Protein AF-A0A6B3FNE4-F1 (afdb_monomer_lite)

pLDDT: mean 86.07, std 10.3, range [51.59, 95.5]

Structure (mmCIF, N/CA/C/O backbone):
data_AF-A0A6B3FNE4-F1
#
_entry.id   AF-A0A6B3FNE4-F1
#
loop_
_atom_site.group_PDB
_atom_site.id
_atom_site.type_symbol
_atom_site.label_atom_id
_atom_site.label_alt_id
_atom_site.label_comp_id
_atom_site.label_asym_id
_atom_site.label_entity_id
_atom_site.label_seq_id
_atom_site.pdbx_PDB_ins_code
_atom_site.Cartn_x
_atom_site.Cartn_y
_atom_site.Cartn_z
_atom_site.occupancy
_atom_site.B_iso_or_equiv
_atom_site.auth_seq_id
_atom_site.auth_comp_id
_atom_site.auth_asym_id
_atom_site.auth_atom_id
_atom_site.pdbx_PDB_model_num
ATOM 1 N N . VAL A 1 1 ? 9.611 17.608 -5.342 1.00 78.19 1 VAL A N 1
ATOM 2 C CA . VAL A 1 1 ? 8.519 17.088 -6.202 1.00 78.19 1 VAL A CA 1
ATOM 3 C C . VAL A 1 1 ? 7.273 16.971 -5.335 1.00 78.19 1 VAL A C 1
ATOM 5 O O . VAL A 1 1 ? 7.442 16.580 -4.182 1.00 78.19 1 VAL A O 1
ATOM 8 N N . PRO A 1 2 ? 6.079 17.378 -5.802 1.00 90.06 2 PRO A N 1
ATOM 9 C CA . PRO A 1 2 ? 4.843 17.179 -5.045 1.00 90.06 2 PRO A CA 1
ATOM 10 C C . PRO A 1 2 ? 4.617 15.692 -4.753 1.00 90.06 2 PRO A C 1
ATOM 12 O O . PRO A 1 2 ? 4.985 14.838 -5.558 1.00 90.06 2 PRO A O 1
ATOM 15 N N . ARG A 1 3 ? 4.020 15.400 -3.596 1.00 89.06 3 ARG A N 1
ATOM 16 C CA . ARG A 1 3 ? 3.569 14.049 -3.255 1.00 89.06 3 ARG A CA 1
ATOM 17 C C . ARG A 1 3 ? 2.193 13.805 -3.862 1.00 89.06 3 ARG A C 1
ATOM 19 O O . ARG A 1 3 ? 1.363 14.713 -3.882 1.00 89.06 3 ARG A O 1
ATOM 26 N N . THR A 1 4 ? 1.963 12.595 -4.345 1.00 91.06 4 THR A N 1
ATOM 27 C CA . THR A 1 4 ? 0.702 12.146 -4.935 1.00 91.06 4 THR A CA 1
ATOM 28 C C . THR A 1 4 ? 0.118 10.997 -4.119 1.00 91.06 4 THR A C 1
ATOM 30 O O . THR A 1 4 ? 0.816 10.342 -3.347 1.00 91.06 4 THR A O 1
ATOM 33 N N . PHE A 1 5 ? -1.186 10.774 -4.264 1.00 89.56 5 PHE A N 1
ATOM 34 C CA . PHE A 1 5 ? -1.894 9.646 -3.666 1.00 89.56 5 PHE A CA 1
ATOM 35 C C . PHE A 1 5 ? -2.858 9.098 -4.715 1.00 89.56 5 PHE A C 1
ATOM 37 O O . PHE A 1 5 ? -3.877 9.725 -5.007 1.00 89.56 5 PHE A O 1
ATOM 44 N N . VAL A 1 6 ? -2.501 7.973 -5.333 1.00 91.88 6 VAL A N 1
ATOM 45 C CA . VAL A 1 6 ? -3.236 7.397 -6.468 1.00 91.88 6 VAL A CA 1
ATOM 46 C C . VAL A 1 6 ? -3.632 5.954 -6.150 1.00 91.88 6 VAL A C 1
ATOM 48 O O . VAL A 1 6 ? -2.884 5.022 -6.448 1.00 91.88 6 VAL A O 1
ATOM 51 N N . PRO A 1 7 ? -4.813 5.736 -5.547 1.00 92.38 7 PRO A N 1
ATOM 52 C CA . PRO A 1 7 ? -5.353 4.398 -5.356 1.00 92.38 7 PRO A CA 1
ATOM 53 C C . PRO A 1 7 ? -5.636 3.706 -6.690 1.00 92.38 7 PRO A C 1
ATOM 55 O O . PRO A 1 7 ? -6.170 4.323 -7.610 1.00 92.38 7 PRO A O 1
ATOM 58 N N . ASN A 1 8 ? -5.353 2.403 -6.758 1.00 93.62 8 ASN A N 1
ATOM 59 C CA . ASN A 1 8 ? -5.651 1.545 -7.913 1.00 93.62 8 ASN A CA 1
ATOM 60 C C . ASN A 1 8 ? -5.080 2.069 -9.248 1.00 93.62 8 ASN A C 1
ATOM 62 O O . ASN A 1 8 ? -5.836 2.222 -10.210 1.00 93.62 8 ASN A O 1
ATOM 66 N N . PRO A 1 9 ? -3.766 2.349 -9.340 1.00 92.38 9 PRO A N 1
ATOM 67 C CA . PRO A 1 9 ? -3.180 2.876 -10.564 1.00 92.38 9 PRO A CA 1
ATOM 68 C C . PRO A 1 9 ? -3.345 1.892 -11.730 1.00 92.38 9 PRO A C 1
ATOM 70 O O . PRO A 1 9 ? -3.280 0.672 -11.564 1.00 92.38 9 PRO A O 1
ATOM 73 N N . GLU A 1 10 ? -3.501 2.429 -12.940 1.00 92.56 10 GLU A N 1
ATOM 74 C CA . GLU A 1 10 ? -3.690 1.609 -14.143 1.00 92.56 10 GLU A CA 1
ATOM 75 C C . GLU A 1 10 ? -2.403 1.011 -14.715 1.00 92.56 10 GLU A C 1
ATOM 77 O O . GLU A 1 10 ? -2.459 0.158 -15.601 1.00 92.56 10 GLU A O 1
ATOM 82 N N . GLN A 1 11 ? -1.241 1.408 -14.210 1.00 91.06 11 GLN A N 1
ATOM 83 C CA . GLN A 1 11 ? 0.038 0.875 -14.670 1.00 91.06 11 GLN A CA 1
ATOM 84 C C . GLN A 1 11 ? 0.180 -0.633 -14.406 1.00 91.06 11 GLN A C 1
ATOM 86 O O . GLN A 1 11 ? -0.435 -1.186 -13.489 1.00 91.06 11 GLN A O 1
ATOM 91 N N . ASP A 1 12 ? 1.023 -1.293 -15.200 1.00 93.31 12 ASP A N 1
ATOM 92 C CA . ASP A 1 12 ? 1.411 -2.680 -14.958 1.00 93.31 12 ASP A CA 1
ATOM 93 C C . ASP A 1 12 ? 2.239 -2.764 -13.661 1.00 93.31 12 ASP A C 1
ATOM 95 O O . ASP A 1 12 ? 3.293 -2.125 -13.570 1.00 93.31 12 ASP A O 1
ATOM 99 N N . PRO A 1 13 ? 1.798 -3.521 -12.639 1.00 92.31 13 PRO A N 1
ATOM 100 C CA . PRO A 1 13 ? 2.559 -3.672 -11.405 1.00 92.31 13 PRO A CA 1
ATOM 101 C C . PRO A 1 13 ? 3.926 -4.338 -11.604 1.00 92.31 13 PRO A C 1
ATOM 103 O O . PRO A 1 13 ? 4.814 -4.082 -10.797 1.00 92.31 13 PRO A O 1
ATOM 106 N N . LEU A 1 14 ? 4.117 -5.148 -12.651 1.00 92.19 14 LEU A N 1
ATOM 107 C CA . LEU A 1 14 ? 5.394 -5.812 -12.939 1.00 92.19 14 LEU A CA 1
ATOM 108 C C . LEU A 1 14 ? 6.407 -4.893 -13.633 1.00 92.19 14 LEU A C 1
ATOM 110 O O . LEU A 1 14 ? 7.597 -5.196 -13.649 1.00 92.19 14 LEU A O 1
ATOM 114 N N . ALA A 1 15 ? 5.957 -3.755 -14.165 1.00 92.50 15 ALA A N 1
ATOM 115 C CA . ALA A 1 15 ? 6.824 -2.731 -14.744 1.00 92.50 15 ALA A CA 1
ATOM 116 C C . ALA A 1 15 ? 7.396 -1.759 -13.692 1.00 92.50 15 ALA A C 1
ATOM 118 O O . ALA A 1 15 ? 8.204 -0.891 -14.021 1.00 92.50 15 ALA A O 1
ATOM 119 N N . VAL A 1 16 ? 6.971 -1.870 -12.428 1.00 87.31 16 VAL A N 1
ATOM 120 C CA . VAL A 1 16 ? 7.407 -0.987 -11.340 1.00 87.31 16 VAL A CA 1
ATOM 121 C C . VAL A 1 16 ? 8.654 -1.560 -10.670 1.00 87.31 16 VAL A C 1
ATOM 123 O O . VAL A 1 16 ? 8.601 -2.627 -10.063 1.00 87.31 16 VAL A O 1
ATOM 126 N N . SER A 1 17 ? 9.762 -0.818 -10.715 1.00 85.56 17 SER A N 1
ATOM 127 C CA . SER A 1 17 ? 10.947 -1.117 -9.904 1.00 85.56 17 SER A CA 1
ATOM 128 C C . SER A 1 17 ? 10.819 -0.465 -8.528 1.00 85.56 17 SER A C 1
ATOM 130 O O . SER A 1 17 ? 10.747 0.759 -8.425 1.00 85.56 17 SER A O 1
ATOM 132 N N . ALA A 1 18 ? 10.787 -1.278 -7.473 1.00 80.50 18 ALA A N 1
ATOM 133 C CA . ALA A 1 18 ? 10.715 -0.829 -6.082 1.00 80.50 18 ALA A CA 1
ATOM 134 C C . ALA A 1 18 ? 12.102 -0.858 -5.407 1.00 80.50 18 ALA A C 1
ATOM 136 O O . ALA A 1 18 ? 12.269 -1.429 -4.329 1.00 80.50 18 ALA A O 1
ATOM 137 N N . ASP A 1 19 ? 13.111 -0.282 -6.062 1.00 86.94 19 ASP A N 1
ATOM 138 C CA . ASP A 1 19 ? 14.471 -0.196 -5.523 1.00 86.94 19 ASP A CA 1
ATOM 139 C C . ASP A 1 19 ? 14.632 1.018 -4.597 1.00 86.94 19 ASP A C 1
ATOM 141 O O . ASP A 1 19 ? 14.870 2.144 -5.041 1.00 86.94 19 ASP A O 1
ATOM 145 N N . GLN A 1 20 ? 14.545 0.766 -3.289 1.00 84.44 20 GLN A N 1
ATOM 146 C CA . GLN A 1 20 ? 14.668 1.801 -2.260 1.00 84.44 20 GLN A CA 1
ATOM 147 C C . GLN A 1 20 ? 16.072 2.406 -2.130 1.00 84.44 20 GLN A C 1
ATOM 149 O O . GLN A 1 20 ? 16.224 3.453 -1.501 1.00 84.44 20 GLN A O 1
ATOM 154 N N . SER A 1 21 ? 17.097 1.778 -2.719 1.00 87.00 21 SER A N 1
ATOM 155 C CA . SER A 1 21 ? 18.448 2.348 -2.755 1.00 87.00 21 SER A CA 1
ATOM 156 C C . SER A 1 21 ? 18.578 3.461 -3.800 1.00 87.00 21 SER A C 1
ATOM 158 O O . SER A 1 21 ? 19.369 4.387 -3.619 1.00 87.00 21 SER A O 1
ATOM 160 N N . ALA A 1 22 ? 17.771 3.395 -4.863 1.00 88.44 22 ALA A N 1
ATOM 161 C CA . ALA A 1 22 ? 17.746 4.370 -5.947 1.00 88.44 22 ALA A CA 1
ATOM 162 C C . ALA A 1 22 ? 16.677 5.458 -5.744 1.00 88.44 22 ALA A C 1
ATOM 164 O O . ALA A 1 22 ? 16.903 6.620 -6.085 1.00 88.44 22 ALA A O 1
ATOM 165 N N . ASP A 1 23 ? 15.519 5.101 -5.181 1.00 85.12 23 ASP A N 1
ATOM 166 C CA . ASP A 1 23 ? 14.445 6.038 -4.841 1.00 85.12 23 ASP A CA 1
ATOM 167 C C . ASP A 1 23 ? 13.756 5.590 -3.549 1.00 85.12 23 ASP A C 1
ATOM 169 O O . ASP A 1 23 ? 13.220 4.489 -3.479 1.00 85.12 23 ASP A O 1
ATOM 173 N N . ALA A 1 24 ? 13.703 6.464 -2.540 1.00 83.00 24 ALA A N 1
ATOM 174 C CA . ALA A 1 24 ? 13.011 6.185 -1.281 1.00 83.00 24 ALA A CA 1
ATOM 175 C C . ALA A 1 24 ? 11.527 5.811 -1.469 1.00 83.00 24 ALA A C 1
ATOM 177 O O . ALA A 1 24 ? 10.920 5.259 -0.555 1.00 83.00 24 ALA A O 1
ATOM 178 N N . GLY A 1 25 ? 10.930 6.121 -2.626 1.00 83.56 25 GLY A N 1
ATOM 179 C CA . GLY A 1 25 ? 9.564 5.748 -2.977 1.00 83.56 25 GLY A CA 1
ATOM 180 C C . GLY A 1 25 ? 8.502 6.581 -2.259 1.00 83.56 25 GLY A C 1
ATOM 181 O O . GLY A 1 25 ? 7.321 6.291 -2.378 1.00 83.56 25 GLY A O 1
ATOM 182 N N . ASP A 1 26 ? 8.885 7.646 -1.552 1.00 82.25 26 ASP A N 1
ATOM 183 C CA . ASP A 1 26 ? 8.017 8.444 -0.674 1.00 82.25 26 ASP A CA 1
ATOM 184 C C . ASP A 1 26 ? 7.163 9.501 -1.406 1.00 82.25 26 ASP A C 1
ATOM 186 O O . ASP A 1 26 ? 6.505 10.339 -0.775 1.00 82.25 26 ASP A O 1
ATOM 190 N N . LYS A 1 27 ? 7.188 9.487 -2.744 1.00 87.94 27 LYS A N 1
ATOM 191 C CA . LYS A 1 27 ? 6.485 10.452 -3.601 1.00 87.94 27 LYS A CA 1
ATOM 192 C C . LYS A 1 27 ? 5.045 10.041 -3.881 1.00 87.94 27 LYS A C 1
ATOM 194 O O . LYS A 1 27 ? 4.180 10.909 -3.874 1.00 87.94 27 LYS A O 1
ATOM 199 N N . GLU A 1 28 ? 4.786 8.755 -4.111 1.00 89.31 28 GLU A N 1
ATOM 200 C CA . GLU A 1 28 ? 3.436 8.227 -4.333 1.00 89.31 28 GLU A CA 1
ATOM 201 C C . GLU A 1 28 ? 3.010 7.435 -3.093 1.00 89.31 28 GLU A C 1
ATOM 203 O O . GLU A 1 28 ? 3.486 6.335 -2.817 1.00 89.31 28 GLU A O 1
ATOM 208 N N . LEU A 1 29 ? 2.152 8.057 -2.290 1.00 86.75 29 LEU A N 1
ATOM 209 C CA . LEU A 1 29 ? 1.885 7.662 -0.912 1.00 86.75 29 LEU A CA 1
ATOM 210 C C . LEU A 1 29 ? 1.052 6.379 -0.787 1.00 86.75 29 LEU A C 1
ATOM 212 O O . LEU A 1 29 ? 1.073 5.755 0.277 1.00 86.75 29 LEU A O 1
ATOM 216 N N . PHE A 1 30 ? 0.332 5.976 -1.838 1.00 88.50 30 PHE A N 1
ATOM 217 C CA . PHE A 1 30 ? -0.459 4.746 -1.841 1.00 88.50 30 PHE A CA 1
ATOM 218 C C . PHE A 1 30 ? 0.400 3.521 -2.197 1.00 88.50 30 PHE A C 1
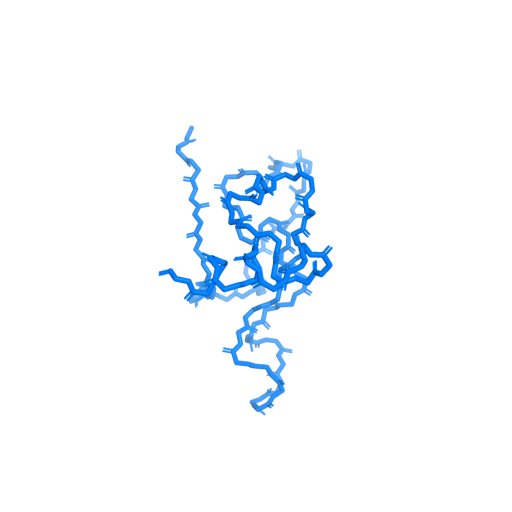ATOM 220 O O . PHE A 1 30 ? 0.429 2.523 -1.473 1.00 88.50 30 PHE A O 1
ATOM 227 N N . GLY A 1 31 ? 1.127 3.617 -3.302 1.00 88.62 31 GLY A N 1
ATOM 228 C CA . GLY A 1 31 ? 1.969 2.602 -3.919 1.00 88.62 31 GLY A CA 1
ATOM 229 C C . GLY A 1 31 ? 3.224 2.302 -3.120 1.00 88.62 31 GLY A C 1
ATOM 230 O O . GLY A 1 31 ? 3.615 1.139 -3.056 1.00 88.62 31 GLY A O 1
ATOM 231 N N . PHE A 1 32 ? 3.786 3.299 -2.426 1.00 86.56 32 PHE A N 1
ATOM 232 C CA . PHE A 1 32 ? 4.937 3.121 -1.533 1.00 86.56 32 PHE A CA 1
ATOM 233 C C . PHE A 1 32 ? 4.753 1.976 -0.523 1.00 86.56 32 PHE A C 1
ATOM 235 O O . PHE A 1 32 ? 5.710 1.280 -0.192 1.00 86.56 32 PHE A O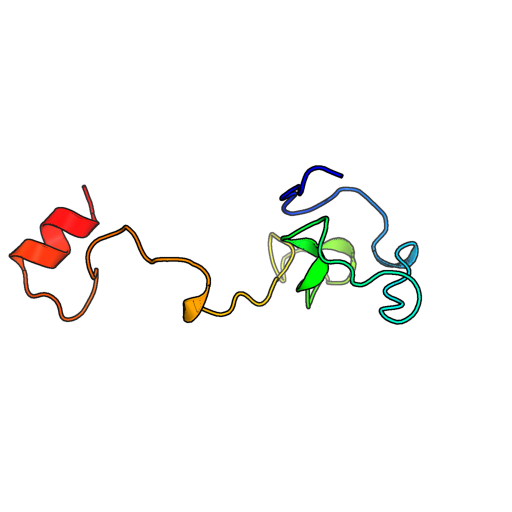 1
ATOM 242 N N . ARG A 1 33 ? 3.522 1.765 -0.034 1.00 87.38 33 ARG A N 1
ATOM 243 C CA . ARG A 1 33 ? 3.189 0.707 0.939 1.00 87.38 33 ARG A CA 1
ATOM 244 C C . ARG A 1 33 ? 2.234 -0.345 0.388 1.00 87.38 33 ARG A C 1
ATOM 246 O O . ARG A 1 33 ? 1.635 -1.102 1.157 1.00 87.38 33 ARG A O 1
ATOM 253 N N . ARG A 1 34 ? 2.065 -0.396 -0.933 1.00 91.44 34 ARG A N 1
ATOM 254 C CA . ARG A 1 34 ? 1.198 -1.385 -1.564 1.00 91.44 34 ARG A CA 1
ATOM 255 C C . ARG A 1 34 ? 1.802 -2.773 -1.395 1.00 91.44 34 ARG A C 1
ATOM 257 O O . ARG A 1 34 ? 2.894 -3.045 -1.879 1.00 91.44 34 ARG A O 1
ATOM 264 N N . ILE A 1 35 ? 1.048 -3.653 -0.749 1.00 92.88 35 ILE A N 1
ATOM 265 C CA . ILE A 1 35 ? 1.429 -5.049 -0.513 1.00 92.88 35 ILE A CA 1
ATOM 266 C C . ILE A 1 35 ? 0.770 -6.006 -1.510 1.00 92.88 35 ILE A C 1
ATOM 268 O O . ILE A 1 35 ? 1.236 -7.128 -1.677 1.00 92.88 35 ILE A O 1
ATOM 272 N N . LEU A 1 36 ? -0.295 -5.571 -2.194 1.00 94.19 36 LEU A N 1
ATOM 273 C CA . LEU A 1 36 ? -0.942 -6.346 -3.250 1.00 94.19 36 LEU A CA 1
ATOM 274 C C . LEU A 1 36 ? -1.530 -5.420 -4.318 1.00 94.19 36 LEU A C 1
ATOM 276 O O . LEU A 1 36 ? -2.265 -4.488 -4.000 1.00 94.19 36 LEU A O 1
ATOM 280 N N . ALA A 1 37 ? -1.222 -5.679 -5.588 1.00 94.94 37 ALA A N 1
ATOM 281 C CA . ALA A 1 37 ? -1.827 -4.981 -6.720 1.00 94.94 37 ALA A CA 1
ATOM 282 C C . ALA A 1 37 ? -3.029 -5.766 -7.253 1.00 94.94 37 ALA A C 1
ATOM 284 O O . ALA A 1 37 ? -2.938 -6.986 -7.417 1.00 94.94 37 ALA A O 1
ATOM 285 N N . ARG A 1 38 ? -4.118 -5.074 -7.614 1.00 94.31 38 ARG A N 1
ATOM 286 C CA . ARG A 1 38 ? -5.358 -5.721 -8.066 1.00 94.31 38 ARG A CA 1
ATOM 287 C C . ARG A 1 38 ? -5.195 -6.577 -9.318 1.00 94.31 38 ARG A C 1
ATOM 289 O O . ARG A 1 38 ? -5.913 -7.546 -9.527 1.00 94.31 38 ARG A O 1
ATOM 296 N N . LYS A 1 39 ? -4.210 -6.222 -10.149 1.00 94.56 39 LYS A N 1
ATOM 297 C CA . LYS A 1 39 ? -3.870 -6.913 -11.401 1.00 94.56 39 LYS A CA 1
ATOM 298 C C . LYS A 1 39 ? -3.051 -8.201 -11.187 1.00 94.56 39 LYS A C 1
ATOM 300 O O . LYS A 1 39 ? -2.778 -8.891 -12.160 1.00 94.56 39 LYS A O 1
ATOM 305 N N . LEU A 1 40 ? -2.662 -8.532 -9.947 1.00 95.50 40 LEU A N 1
ATOM 306 C CA . LEU A 1 40 ? -1.871 -9.729 -9.606 1.00 95.50 40 LEU A CA 1
ATOM 307 C C . LEU A 1 40 ? -2.681 -10.845 -8.926 1.00 95.50 40 LEU A C 1
ATOM 309 O O . LEU A 1 40 ? -2.113 -11.868 -8.547 1.00 95.50 40 LEU A O 1
ATOM 313 N N . HIS A 1 41 ? -3.995 -10.683 -8.764 1.00 93.75 41 HIS A N 1
ATOM 314 C CA . HIS A 1 41 ? -4.865 -11.715 -8.202 1.00 93.75 41 HIS A CA 1
ATOM 315 C C . HIS A 1 41 ? -6.047 -12.023 -9.124 1.00 93.75 41 HIS A C 1
ATOM 317 O O . HIS A 1 41 ? -6.355 -11.274 -10.048 1.00 93.75 41 HIS A O 1
ATOM 323 N N . ARG A 1 42 ? -6.726 -13.146 -8.864 1.00 94.50 42 ARG A N 1
ATOM 324 C CA . ARG A 1 42 ? -7.905 -13.552 -9.641 1.00 94.50 42 ARG A CA 1
ATOM 325 C C . ARG A 1 42 ? -9.041 -12.548 -9.464 1.00 94.50 42 ARG A C 1
ATOM 327 O O . ARG A 1 42 ? -9.194 -11.949 -8.397 1.00 94.50 42 ARG A O 1
ATOM 334 N N . GLU A 1 43 ? -9.845 -12.400 -10.509 1.00 91.25 43 GLU A N 1
ATOM 335 C CA . GLU A 1 43 ? -11.087 -11.638 -10.449 1.00 91.25 43 GLU A CA 1
ATOM 336 C C . GLU A 1 43 ? -11.988 -12.181 -9.326 1.00 91.25 43 GLU A C 1
ATOM 338 O O . GLU A 1 43 ? -12.060 -13.390 -9.102 1.00 91.25 43 GLU A O 1
ATOM 343 N N . GLY A 1 44 ? -12.617 -11.278 -8.571 1.00 91.69 44 GLY A N 1
ATOM 344 C CA . GLY A 1 44 ? -13.463 -11.622 -7.425 1.00 91.69 44 GLY A CA 1
ATOM 345 C C . GLY A 1 44 ? -12.729 -11.853 -6.096 1.00 91.69 44 GLY A C 1
ATOM 346 O O . GLY A 1 44 ? -13.401 -11.969 -5.077 1.00 91.69 44 GLY A O 1
ATOM 347 N N . ALA A 1 45 ? -11.388 -11.878 -6.062 1.00 95.06 45 ALA A N 1
ATOM 348 C CA . ALA A 1 45 ? -10.647 -11.982 -4.798 1.00 95.06 45 ALA A CA 1
ATOM 349 C C . ALA A 1 45 ? -10.732 -10.681 -3.980 1.00 95.06 45 ALA A C 1
ATOM 351 O O . ALA A 1 45 ? -11.220 -10.681 -2.853 1.00 95.06 45 ALA A O 1
ATOM 352 N N . PHE A 1 46 ? -10.297 -9.567 -4.573 1.00 94.75 46 PHE A N 1
ATOM 353 C CA . PHE A 1 46 ? -10.396 -8.227 -3.995 1.00 94.75 46 PHE A CA 1
ATOM 354 C C . PHE A 1 46 ? -10.762 -7.219 -5.092 1.00 94.75 46 PHE A C 1
ATOM 356 O O . PHE A 1 46 ? -10.367 -7.373 -6.246 1.00 94.75 46 PHE A O 1
ATOM 363 N N . GLY A 1 47 ? -11.537 -6.186 -4.753 1.00 93.75 47 GLY A N 1
ATOM 364 C CA . GLY A 1 47 ? -11.951 -5.146 -5.708 1.00 93.75 47 GLY A CA 1
ATOM 365 C C . GLY A 1 47 ? -10.904 -4.051 -5.948 1.00 93.75 47 GLY A C 1
ATOM 366 O O . GLY A 1 47 ? -11.119 -3.169 -6.777 1.00 93.75 47 GLY A O 1
ATOM 367 N N . SER A 1 48 ? -9.789 -4.076 -5.215 1.00 94.44 48 SER A N 1
ATOM 368 C CA . SER A 1 48 ? -8.801 -2.999 -5.177 1.00 94.44 48 SER A CA 1
ATOM 369 C C . SER A 1 48 ? -7.399 -3.515 -4.874 1.00 94.44 48 SER A C 1
ATOM 371 O O . SER A 1 48 ? -7.209 -4.640 -4.414 1.00 94.44 48 SER A O 1
ATOM 373 N N . ASP A 1 49 ? -6.418 -2.644 -5.081 1.00 95.38 49 ASP A N 1
ATOM 374 C CA . ASP A 1 49 ? -5.093 -2.775 -4.495 1.00 95.38 49 ASP A CA 1
ATOM 375 C C . ASP A 1 49 ? -5.203 -2.772 -2.956 1.00 95.38 49 ASP A C 1
ATOM 377 O O . ASP A 1 49 ? -6.131 -2.188 -2.382 1.00 95.38 49 ASP A O 1
ATOM 381 N N . ILE A 1 50 ? -4.236 -3.397 -2.281 1.00 93.62 50 ILE A N 1
ATOM 382 C CA . ILE A 1 50 ? -4.112 -3.411 -0.819 1.00 93.62 50 ILE A CA 1
ATOM 383 C C . ILE A 1 50 ? -2.824 -2.689 -0.439 1.00 93.62 50 ILE A C 1
ATOM 385 O O . ILE A 1 50 ? -1.735 -3.068 -0.878 1.00 93.62 50 ILE A O 1
ATOM 389 N N . THR A 1 51 ? -2.941 -1.669 0.407 1.00 91.06 51 THR A N 1
ATOM 390 C 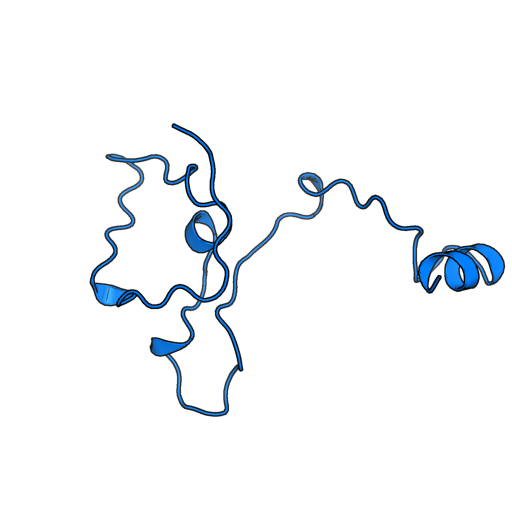CA . THR A 1 51 ? -1.807 -0.912 0.943 1.00 91.06 51 THR A CA 1
ATOM 391 C C . THR A 1 51 ? -1.803 -0.953 2.464 1.00 91.06 51 THR A C 1
ATOM 393 O O . THR A 1 51 ? -2.859 -0.894 3.097 1.00 91.06 51 THR A O 1
ATOM 396 N N . LEU A 1 52 ? -0.618 -1.094 3.057 1.00 86.88 52 LEU A N 1
ATOM 397 C CA . LEU A 1 52 ? -0.456 -1.086 4.505 1.00 86.88 52 LEU A CA 1
ATOM 398 C C . LEU A 1 52 ? -0.277 0.354 4.985 1.00 86.88 52 LEU A C 1
ATOM 400 O O . LEU A 1 52 ? 0.739 0.990 4.718 1.00 86.88 52 LEU A O 1
ATOM 404 N N . VAL A 1 53 ? -1.243 0.862 5.742 1.00 75.88 53 VAL A N 1
ATOM 405 C CA . VAL A 1 53 ? -1.149 2.180 6.380 1.00 75.88 53 VAL A CA 1
ATOM 406 C C . VAL A 1 53 ? -0.849 2.008 7.865 1.00 75.88 53 VAL A C 1
ATOM 408 O O . VAL A 1 53 ? -1.509 1.233 8.553 1.00 75.88 53 VAL A O 1
ATOM 411 N N . ASN A 1 54 ? 0.164 2.715 8.371 1.00 69.88 54 ASN A N 1
ATOM 412 C CA . ASN A 1 54 ? 0.423 2.754 9.806 1.00 69.88 54 ASN A CA 1
ATOM 413 C C . ASN A 1 54 ? -0.467 3.837 10.437 1.00 69.88 54 ASN A C 1
ATOM 415 O O . ASN A 1 54 ? -0.381 5.006 10.057 1.00 69.88 54 ASN A O 1
ATOM 419 N N . TRP A 1 55 ? -1.325 3.443 11.379 1.00 60.47 55 TRP A N 1
ATOM 420 C CA . TRP A 1 55 ? -2.316 4.306 12.038 1.00 60.47 55 TRP A CA 1
ATOM 421 C C . TRP A 1 55 ? -1.749 5.577 12.714 1.00 60.47 55 TRP A C 1
ATOM 423 O O . TRP A 1 55 ? -2.394 6.610 12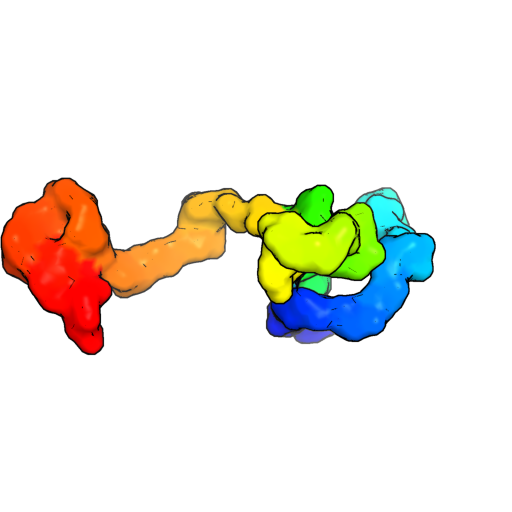.608 1.00 60.47 55 TRP A O 1
ATOM 433 N N . PRO A 1 56 ? -0.548 5.598 13.330 1.00 58.38 56 PRO A N 1
ATOM 434 C CA . PRO A 1 56 ? 0.020 6.796 13.958 1.00 58.38 56 PRO A CA 1
ATOM 435 C C . PRO A 1 56 ? 0.348 7.938 12.986 1.00 58.38 56 PRO A C 1
ATOM 437 O O . PRO A 1 56 ? 0.690 9.022 13.436 1.00 58.38 56 PRO A O 1
ATOM 440 N N . LEU A 1 57 ? 0.315 7.693 11.670 1.00 51.59 57 LEU A N 1
ATOM 441 C CA . LEU A 1 57 ? 0.668 8.672 10.634 1.00 51.59 57 LEU A CA 1
ATOM 442 C C . LEU A 1 57 ? -0.541 9.230 9.873 1.00 51.59 57 LEU A C 1
ATOM 444 O O . LEU A 1 57 ? -0.379 10.167 9.097 1.00 51.59 57 LEU A O 1
ATOM 448 N N . ASN A 1 58 ? -1.735 8.681 10.100 1.00 55.22 58 ASN A N 1
ATOM 449 C CA . ASN A 1 58 ? -2.980 9.361 9.776 1.00 55.22 58 ASN A CA 1
ATOM 450 C C . ASN A 1 58 ? -3.563 9.821 11.103 1.00 55.22 58 ASN A C 1
ATOM 452 O O . ASN A 1 58 ? -4.112 9.004 11.841 1.00 55.22 58 ASN A O 1
ATOM 456 N N . ASP A 1 59 ? -3.445 11.110 11.408 1.00 59.88 59 ASP A N 1
ATOM 457 C CA . ASP A 1 59 ? -4.268 11.715 12.448 1.00 59.88 59 ASP A CA 1
ATOM 458 C C . ASP A 1 59 ? -5.716 11.283 12.185 1.00 59.88 59 ASP A C 1
ATOM 460 O O . ASP A 1 59 ? -6.294 11.551 11.129 1.00 59.88 59 ASP A O 1
ATOM 464 N N . TYR A 1 60 ? -6.281 10.495 13.092 1.00 61.53 60 TYR A N 1
ATOM 465 C CA . TYR A 1 60 ? -7.672 10.093 12.997 1.00 61.53 60 TYR A CA 1
ATOM 466 C C . TYR A 1 60 ? -8.496 11.313 13.415 1.00 61.53 60 TYR A C 1
ATOM 468 O O . TYR A 1 60 ? -8.771 11.522 14.592 1.00 61.53 60 TYR A O 1
ATOM 476 N N . TRP A 1 61 ? -8.820 12.166 12.441 1.00 59.66 61 TRP A N 1
ATOM 477 C CA . TRP A 1 61 ? -9.570 13.411 12.653 1.00 59.66 61 TRP A CA 1
ATOM 478 C C . TRP A 1 61 ? -11.052 13.173 12.983 1.00 59.66 61 TRP A C 1
ATOM 480 O O . TRP A 1 61 ? -11.754 14.099 13.389 1.00 59.66 61 TRP A O 1
ATOM 490 N N . LEU A 1 62 ? -11.543 11.946 12.790 1.00 72.50 62 LEU A N 1
ATOM 491 C CA . LEU A 1 62 ? -12.910 11.554 13.118 1.00 72.50 62 LEU A CA 1
ATOM 492 C C . LEU A 1 62 ? -13.028 11.170 14.597 1.00 72.50 62 LEU A C 1
ATOM 494 O O . LEU A 1 62 ? -12.058 10.811 15.261 1.00 72.50 62 LEU A O 1
ATOM 498 N N . LYS A 1 63 ? -14.242 11.239 15.141 1.00 83.81 63 LYS A N 1
ATOM 499 C CA . LYS A 1 63 ? -14.503 10.794 16.516 1.00 83.81 63 LYS A CA 1
ATOM 500 C C . LYS A 1 63 ? -14.446 9.259 16.604 1.00 83.81 63 LYS A C 1
ATOM 502 O O . LYS A 1 63 ? -14.735 8.583 15.611 1.00 83.81 63 LYS A O 1
ATOM 507 N N . PRO A 1 64 ? -14.067 8.678 17.761 1.00 84.69 64 PRO A N 1
ATOM 508 C CA . PRO A 1 64 ? -14.063 7.229 17.940 1.00 84.69 64 PRO A CA 1
ATOM 509 C C . PRO A 1 64 ? -15.441 6.626 17.653 1.00 84.69 64 PRO A C 1
ATOM 511 O O . PRO A 1 64 ? -16.415 6.948 18.330 1.00 84.69 64 PRO A O 1
ATOM 514 N N . LEU A 1 65 ? -15.519 5.729 16.667 1.00 86.38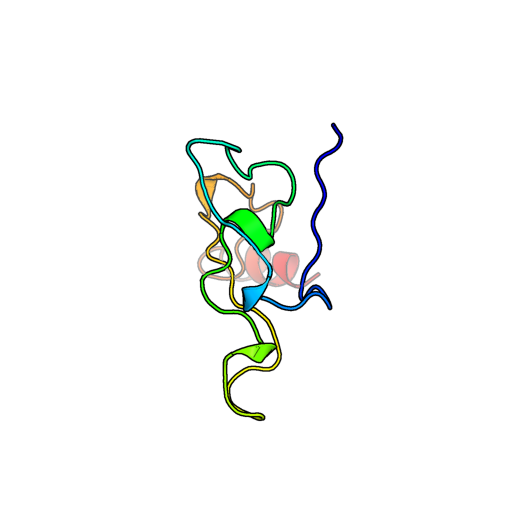 65 LEU A N 1
ATOM 515 C CA . LEU A 1 65 ? -16.766 5.028 16.355 1.00 86.38 65 LEU A CA 1
ATOM 516 C C . LEU A 1 65 ? -17.108 3.986 17.434 1.00 86.38 65 LEU A C 1
ATOM 518 O O . LEU A 1 65 ? -18.276 3.775 17.752 1.00 86.38 65 LEU A O 1
ATOM 522 N N . VAL A 1 66 ? -16.084 3.368 18.031 1.00 88.62 66 VAL A N 1
ATOM 523 C CA . VAL A 1 66 ? -16.202 2.314 19.049 1.00 88.62 66 VAL A CA 1
ATOM 524 C C . VAL A 1 66 ? -15.522 2.768 20.343 1.00 88.62 66 VAL A C 1
ATOM 526 O O . VAL A 1 66 ? -14.462 3.387 20.304 1.00 88.62 66 VAL A O 1
ATOM 529 N N . GLY A 1 67 ? -16.128 2.463 21.495 1.00 87.62 67 GLY A N 1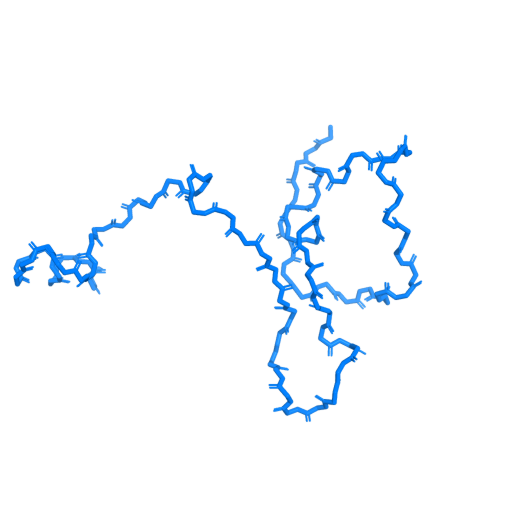
ATOM 530 C CA . GLY A 1 67 ? -15.538 2.719 22.818 1.00 87.62 67 GLY A CA 1
ATOM 531 C C . GLY A 1 67 ? -15.634 4.164 23.328 1.00 87.62 67 GLY A C 1
ATOM 532 O O . GLY A 1 67 ? -15.219 4.426 24.450 1.00 87.62 67 GLY A O 1
ATOM 533 N N . GLY A 1 68 ? -16.207 5.092 22.552 1.00 87.12 68 GLY A N 1
ATOM 534 C CA . GLY A 1 68 ? -16.403 6.495 22.953 1.00 87.12 68 GLY A CA 1
ATOM 535 C C . GLY A 1 68 ? -17.702 6.785 23.723 1.00 87.12 68 GLY A C 1
ATOM 536 O O . GLY A 1 68 ? -17.898 7.904 24.186 1.00 87.12 68 GLY A O 1
ATOM 537 N N . GLY A 1 69 ? -18.595 5.800 23.858 1.00 93.19 69 GLY A N 1
ATOM 538 C CA . GLY A 1 69 ? -19.952 5.989 24.386 1.00 93.19 69 GLY A CA 1
ATOM 539 C C . GLY A 1 69 ? -20.947 6.485 23.327 1.00 93.19 69 GLY A C 1
ATOM 540 O O . GLY A 1 69 ? -20.556 6.974 22.267 1.00 93.19 69 GLY A O 1
ATOM 541 N N . GLU A 1 70 ? -22.247 6.357 23.616 1.00 92.31 70 GLU A N 1
ATOM 542 C CA . GLU A 1 70 ? -23.332 6.560 22.634 1.00 92.31 70 GLU A CA 1
ATOM 543 C C . GLU A 1 70 ? -23.260 7.910 21.911 1.00 92.31 70 GLU A C 1
ATOM 545 O O . GLU A 1 70 ? -23.392 7.973 20.690 1.00 92.31 70 GLU A O 1
ATOM 550 N N . LYS A 1 71 ? -22.994 8.994 22.650 1.00 92.81 71 LYS A N 1
ATOM 551 C CA . LYS A 1 71 ? -22.903 10.346 22.086 1.00 92.81 71 LYS A CA 1
ATOM 552 C C . LYS A 1 71 ? -21.757 10.474 21.079 1.00 92.81 71 LYS A C 1
ATOM 554 O O . LYS A 1 71 ? -21.957 10.990 19.985 1.00 92.81 71 LYS A O 1
ATOM 559 N N . THR A 1 72 ? -20.565 10.005 21.439 1.00 90.62 72 THR A N 1
ATOM 560 C CA . THR A 1 72 ? -19.378 10.091 20.581 1.00 90.62 72 THR A CA 1
ATOM 561 C C . THR A 1 72 ? -19.534 9.225 19.335 1.00 90.62 72 THR A C 1
ATOM 563 O O . THR A 1 72 ? -19.200 9.681 18.244 1.00 90.62 72 THR A O 1
ATOM 566 N N . THR A 1 73 ? -20.118 8.031 19.471 1.00 90.00 73 THR A N 1
ATOM 567 C CA . THR A 1 73 ? -20.455 7.165 18.333 1.00 90.00 73 THR A CA 1
ATOM 568 C C . THR A 1 73 ? -21.461 7.836 17.395 1.00 90.00 73 THR A C 1
ATOM 570 O O . THR A 1 73 ? -21.244 7.849 16.187 1.00 90.00 73 THR A O 1
ATOM 573 N N . ALA A 1 74 ? -22.528 8.447 17.922 1.00 90.94 74 ALA A N 1
ATOM 574 C CA . ALA A 1 74 ? -23.521 9.147 17.103 1.00 90.94 74 ALA A CA 1
ATOM 575 C C . ALA A 1 74 ? -22.920 10.334 16.329 1.00 90.94 74 ALA A C 1
ATOM 577 O O . ALA A 1 74 ? -23.296 10.595 15.190 1.00 90.94 74 ALA A O 1
ATOM 578 N N . GLU A 1 75 ? -21.966 11.045 16.931 1.00 90.56 75 GLU A N 1
ATOM 579 C CA . GLU A 1 75 ? -21.254 12.148 16.282 1.00 90.56 75 GLU A CA 1
ATOM 580 C C . GLU A 1 75 ? -20.209 11.675 15.258 1.00 90.56 75 GLU A C 1
ATOM 582 O O . GLU A 1 75 ? -19.888 12.436 14.355 1.00 90.56 75 GLU A O 1
ATOM 587 N N . ALA A 1 76 ? -19.681 10.451 15.378 1.00 87.81 76 ALA A N 1
ATOM 588 C CA . ALA A 1 76 ? -18.720 9.871 14.433 1.00 87.81 76 ALA A CA 1
ATOM 589 C C . ALA A 1 76 ? -19.357 9.413 13.106 1.00 87.81 76 ALA A C 1
ATOM 591 O O . ALA A 1 76 ? -18.647 9.209 12.126 1.00 87.81 76 ALA A O 1
ATOM 592 N N . ILE A 1 77 ? -20.681 9.226 13.087 1.00 85.19 77 ILE A N 1
ATOM 593 C CA . ILE A 1 77 ? -21.463 8.779 11.919 1.00 85.19 77 ILE A CA 1
ATOM 594 C C . ILE A 1 77 ? -22.003 9.978 11.108 1.00 85.19 77 ILE A C 1
ATOM 596 O O . ILE A 1 77 ? -22.560 9.798 10.026 1.00 85.19 77 ILE A O 1
ATOM 600 N N . ARG A 1 78 ? -21.863 11.197 11.636 1.00 71.19 78 ARG A N 1
ATOM 601 C CA . ARG A 1 78 ? -22.430 12.431 11.082 1.00 71.19 78 ARG A CA 1
ATOM 602 C C . ARG A 1 78 ? -21.465 13.136 10.140 1.00 71.19 78 ARG A C 1
ATOM 604 O O . ARG A 1 78 ? -21.968 13.674 9.131 1.00 71.19 78 ARG A O 1
#

Radius of gyration: 16.91 Å; chains: 1; bounding box: 42×31×39 Å

Foldseek 3Di:
DAAAEDWQDPDDPVPDDPDCVVPVLRRHPFVNFFPAHPVPDDPPPDPTTDGDDDPVPPPPPAFDCPPPDDVSVVRRVD

Secondary structure (DSSP, 8-state):
---B--SS-SS-GGG----TTT---TTBTTGGGEEE-GGGS-TTT-SS-EE---GGGS---SPPSSSS-HHHHHHHT-

Sequence (78 aa):
VPRTFVPNPEQDPLAVSADQSADAGDKELFGFRRILARKLHREGAFGSDITLVNWPLNDYWLKPLVGGGEKTTAEAIR